Protein AF-A0A392MBH8-F1 (afdb_monomer_lite)

pLDDT: mean 75.9, std 22.78, range [31.39, 97.81]

Organism: NCBI:txid97028

Secondary structure (DSSP, 8-state):
-EE-EEETTEEE--TTS-EEEETTEEEEE------TT----PPP-----------TTGGGSS-----S----------HHHHHHHHHHHHHHHHHS-GGGGS-SS-----EETTS-HHHHHHHHHHHT-SEEEEEETTTTEEEEEEEHHHHHHHTT-

Structure (mmCIF, N/CA/C/O backbone):
data_AF-A0A392MBH8-F1
#
_entry.id   AF-A0A392MBH8-F1
#
loop_
_atom_site.group_PDB
_atom_site.id
_atom_site.type_symbol
_atom_site.label_atom_id
_atom_site.label_alt_id
_atom_site.label_comp_id
_atom_site.label_asym_id
_atom_site.label_entity_id
_atom_site.label_seq_id
_atom_site.pdbx_PDB_ins_code
_atom_site.Cartn_x
_atom_site.Cartn_y
_atom_site.Cartn_z
_atom_site.occupancy
_atom_site.B_iso_or_equiv
_atom_site.auth_seq_id
_atom_site.auth_comp_id
_atom_site.auth_asym_id
_atom_site.auth_atom_id
_atom_site.pdbx_PDB_model_num
ATOM 1 N N . MET A 1 1 ? -8.118 5.326 -15.482 1.00 66.81 1 MET A N 1
ATOM 2 C CA . MET A 1 1 ? -8.395 4.301 -14.443 1.00 66.81 1 MET A CA 1
ATOM 3 C C . MET A 1 1 ? -9.799 4.527 -13.901 1.00 66.81 1 MET A C 1
ATOM 5 O O . MET A 1 1 ? -10.154 5.689 -13.760 1.00 66.81 1 MET A O 1
ATOM 9 N N . GLN A 1 2 ? -10.578 3.475 -13.622 1.00 82.12 2 GLN A N 1
ATOM 10 C CA . GLN A 1 2 ? -11.930 3.574 -13.045 1.00 82.12 2 GLN A CA 1
ATOM 11 C C . GLN A 1 2 ? -11.964 2.879 -11.679 1.00 82.12 2 GLN A C 1
ATOM 13 O O . GLN A 1 2 ? -11.335 1.833 -11.530 1.00 82.12 2 GLN A O 1
ATOM 18 N N . TYR A 1 3 ? -12.667 3.435 -10.692 1.00 80.19 3 TYR A N 1
ATOM 19 C CA . TYR A 1 3 ? -12.760 2.847 -9.349 1.00 80.19 3 TYR A CA 1
ATOM 20 C C . TYR A 1 3 ? -14.063 3.215 -8.634 1.00 80.19 3 TYR A C 1
ATOM 22 O O . TYR A 1 3 ? -14.789 4.127 -9.032 1.00 80.19 3 TYR A O 1
ATOM 30 N N . LYS A 1 4 ? -14.346 2.470 -7.565 1.00 86.25 4 LYS A N 1
ATOM 31 C CA . LYS A 1 4 ? -15.431 2.686 -6.605 1.00 86.25 4 LYS A CA 1
ATOM 32 C C . LYS A 1 4 ? -14.938 2.332 -5.210 1.00 86.25 4 LYS A C 1
ATOM 34 O O . LYS A 1 4 ? -14.053 1.491 -5.056 1.00 86.25 4 LYS A O 1
ATOM 39 N N . PHE A 1 5 ? -15.566 2.924 -4.209 1.00 83.38 5 PHE A N 1
ATOM 40 C CA . PHE A 1 5 ? -15.348 2.605 -2.807 1.00 83.38 5 PHE A CA 1
ATOM 41 C C . PHE A 1 5 ? -16.399 1.600 -2.347 1.00 83.38 5 PHE A C 1
ATOM 43 O O . PHE A 1 5 ? -17.559 1.694 -2.740 1.00 83.38 5 PHE A O 1
ATOM 50 N N . PHE A 1 6 ? -16.008 0.638 -1.519 1.00 82.81 6 PHE A N 1
ATOM 51 C CA . PHE A 1 6 ? -16.953 -0.259 -0.862 1.00 82.81 6 PHE A CA 1
ATOM 52 C C . PHE A 1 6 ? -17.052 0.137 0.610 1.00 82.81 6 PHE A C 1
ATOM 54 O O . PHE A 1 6 ? -16.079 -0.014 1.348 1.00 82.81 6 PHE A O 1
ATOM 61 N N . VAL A 1 7 ? -18.199 0.683 1.012 1.00 81.50 7 VAL A N 1
ATOM 62 C CA . VAL A 1 7 ? -18.433 1.254 2.347 1.00 81.50 7 VAL A CA 1
ATOM 63 C C . VAL A 1 7 ? -19.711 0.640 2.908 1.00 81.50 7 VAL A C 1
ATOM 65 O O . VAL A 1 7 ? -20.752 0.696 2.260 1.00 81.50 7 VAL A O 1
ATOM 68 N N . ASP A 1 8 ? -19.621 0.011 4.082 1.00 78.31 8 ASP A N 1
ATOM 69 C CA . ASP A 1 8 ? -20.757 -0.588 4.804 1.00 78.31 8 ASP A CA 1
ATOM 70 C C . ASP A 1 8 ? -21.623 -1.564 3.982 1.00 78.31 8 ASP A C 1
ATOM 72 O O . ASP A 1 8 ? -22.831 -1.674 4.180 1.00 78.31 8 ASP A O 1
ATOM 76 N N . GLY A 1 9 ? -21.011 -2.302 3.051 1.00 78.88 9 GLY A N 1
ATOM 77 C CA . GLY A 1 9 ? -21.718 -3.274 2.210 1.00 78.88 9 GLY A CA 1
ATOM 78 C C . GLY A 1 9 ? -22.216 -2.721 0.872 1.00 78.88 9 GLY A C 1
ATOM 79 O O . GLY A 1 9 ? -22.742 -3.486 0.062 1.00 78.88 9 GLY A O 1
ATOM 80 N N . GLU A 1 10 ? -22.022 -1.428 0.608 1.00 85.94 10 GLU A N 1
ATOM 81 C CA . GLU A 1 10 ? -22.468 -0.775 -0.620 1.00 85.94 10 GLU A CA 1
ATOM 82 C C . GLU A 1 10 ? -21.308 -0.227 -1.453 1.00 85.94 10 GLU A C 1
ATOM 84 O O . GLU A 1 10 ? -20.340 0.342 -0.948 1.00 85.94 10 GLU A O 1
ATOM 89 N N . TRP A 1 11 ? -21.438 -0.353 -2.774 1.00 84.69 11 TRP A N 1
ATOM 90 C CA . TRP A 1 11 ? -20.536 0.282 -3.728 1.00 84.69 11 TRP A CA 1
ATOM 91 C C . TRP A 1 11 ? -20.922 1.746 -3.931 1.00 84.69 11 TRP A C 1
ATOM 93 O O . TRP A 1 11 ? -22.013 2.040 -4.419 1.00 84.69 11 TRP A O 1
ATOM 103 N N . ARG A 1 12 ? -20.008 2.662 -3.617 1.00 85.12 12 ARG A N 1
ATOM 104 C CA . ARG A 1 12 ? -20.190 4.110 -3.750 1.00 85.12 12 ARG A CA 1
ATOM 105 C C . ARG A 1 12 ? -19.119 4.736 -4.637 1.00 85.12 12 ARG A C 1
ATOM 107 O O . ARG A 1 12 ? -18.034 4.184 -4.818 1.00 85.12 12 ARG A O 1
ATOM 114 N N . HIS A 1 13 ? -19.453 5.884 -5.207 1.00 83.62 13 HIS A N 1
ATOM 115 C CA . HIS A 1 13 ? -18.523 6.755 -5.918 1.00 83.62 13 HIS A CA 1
ATOM 116 C C . HIS A 1 13 ? -18.445 8.088 -5.164 1.00 83.62 13 HIS A C 1
ATOM 118 O O . HIS A 1 13 ? -19.381 8.446 -4.451 1.00 83.62 13 HIS A O 1
ATOM 124 N N . ASP A 1 14 ? -17.328 8.791 -5.289 1.00 79.06 14 ASP A N 1
ATOM 125 C CA . ASP A 1 14 ? -17.151 10.140 -4.760 1.00 79.06 14 ASP A CA 1
ATOM 126 C C . ASP A 1 14 ? -17.707 11.166 -5.759 1.00 79.06 14 ASP A C 1
ATOM 128 O O . ASP A 1 14 ? -17.218 11.266 -6.884 1.00 79.06 14 ASP A O 1
ATOM 132 N N . GLU A 1 15 ? -18.726 11.927 -5.363 1.00 81.44 15 GLU A N 1
ATOM 133 C CA . GLU A 1 15 ? -19.364 12.945 -6.212 1.00 81.44 15 GLU A CA 1
ATOM 134 C C . GLU A 1 15 ? -18.458 14.161 -6.484 1.00 81.44 15 GLU A C 1
ATOM 136 O O . GLU A 1 15 ? -18.692 14.905 -7.437 1.00 81.44 15 GLU A O 1
ATOM 141 N N . HIS A 1 16 ? -17.406 14.359 -5.681 1.00 73.62 16 HIS A N 1
ATOM 142 C CA . HIS A 1 16 ? -16.474 15.486 -5.812 1.00 73.62 16 HIS A CA 1
ATOM 143 C C . HIS A 1 16 ? -15.343 15.215 -6.809 1.00 73.62 16 HIS A C 1
ATOM 145 O O . HIS A 1 16 ? -14.550 16.109 -7.113 1.00 73.62 16 HIS A O 1
ATOM 151 N N . GLN A 1 17 ? -15.245 13.986 -7.314 1.00 72.12 17 GLN A N 1
ATOM 152 C CA . GLN A 1 17 ? -14.221 13.567 -8.262 1.00 72.12 17 GLN A CA 1
ATOM 153 C C . GLN A 1 17 ? -14.843 13.268 -9.628 1.00 72.12 17 GLN A C 1
ATOM 155 O O . GLN A 1 17 ? -16.033 12.964 -9.714 1.00 72.12 17 GLN A O 1
ATOM 160 N N . PRO A 1 18 ? -14.060 13.321 -10.722 1.00 72.88 18 PRO A N 1
ATOM 161 C CA . PRO A 1 18 ? -14.573 12.963 -12.035 1.00 72.88 18 PRO A CA 1
ATOM 162 C C . PRO A 1 18 ? -15.174 11.555 -12.005 1.00 72.88 18 PRO A C 1
ATOM 164 O O . PRO A 1 18 ? -14.573 10.624 -11.465 1.00 72.88 18 PRO A O 1
ATOM 167 N N . TYR A 1 19 ? -16.358 11.390 -12.586 1.00 78.25 19 TYR A N 1
ATOM 168 C CA . TYR A 1 19 ? -17.056 10.112 -12.651 1.00 78.25 19 TYR A CA 1
ATOM 169 C C . TYR A 1 19 ? -17.664 9.891 -14.034 1.00 78.25 19 TYR A C 1
ATOM 171 O O . TYR A 1 19 ? -17.887 10.830 -14.800 1.00 78.25 19 TYR A O 1
ATOM 179 N N . ILE A 1 20 ? -17.922 8.629 -14.361 1.00 75.38 20 ILE A N 1
ATOM 180 C CA . ILE A 1 20 ? -18.609 8.214 -15.583 1.00 75.38 20 ILE A CA 1
ATOM 181 C C . ILE A 1 20 ? -19.774 7.293 -15.224 1.00 75.38 20 ILE A C 1
ATOM 183 O O . ILE A 1 20 ? -19.695 6.510 -14.278 1.00 75.38 20 ILE A O 1
ATOM 187 N N . SER A 1 21 ? -20.857 7.388 -15.991 1.00 78.50 21 SER A N 1
ATOM 188 C CA . SER A 1 21 ? -21.999 6.478 -15.897 1.00 78.50 21 SER A CA 1
ATOM 189 C C . SER A 1 21 ? -21.916 5.457 -17.030 1.00 78.50 21 SER A C 1
ATOM 191 O O . SER A 1 21 ? -21.766 5.842 -18.190 1.00 78.50 21 SER A O 1
ATOM 193 N N . GLY A 1 22 ? -21.980 4.167 -16.700 1.00 70.44 22 GLY A N 1
ATOM 194 C CA . GLY A 1 22 ? -21.940 3.073 -17.671 1.00 70.44 22 GLY A CA 1
ATOM 195 C C . GLY A 1 22 ? -22.729 1.850 -17.204 1.00 70.44 22 GLY A C 1
ATOM 196 O O . GLY A 1 22 ? -23.452 1.906 -16.212 1.00 70.44 22 GLY A O 1
ATOM 197 N N . GLU A 1 23 ? -22.559 0.726 -17.901 1.00 68.75 23 GLU A N 1
ATOM 198 C CA . GLU A 1 23 ? -23.258 -0.551 -17.645 1.00 68.75 23 GLU A CA 1
ATOM 199 C C . GLU A 1 23 ? -23.118 -1.059 -16.193 1.00 68.75 23 GLU A C 1
ATOM 201 O O . GLU A 1 23 ? -24.003 -1.730 -15.673 1.00 68.75 23 GLU A O 1
ATOM 206 N N . TYR A 1 24 ? -22.036 -0.693 -15.497 1.00 66.62 24 TYR A N 1
ATOM 207 C CA . TYR A 1 24 ? -21.764 -1.075 -14.103 1.00 66.62 24 TYR A CA 1
ATOM 208 C C . TYR A 1 24 ? -22.170 0.006 -13.081 1.00 66.62 24 TYR A C 1
ATOM 210 O O . TYR A 1 24 ? -21.693 0.016 -11.938 1.00 66.62 24 TYR A O 1
ATOM 218 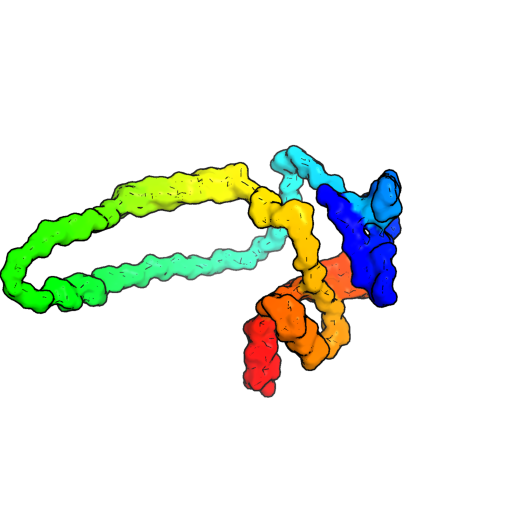N N . GLY A 1 25 ? -23.033 0.942 -13.483 1.00 79.94 25 GLY A N 1
ATOM 219 C CA . GLY A 1 25 ? -23.424 2.116 -12.704 1.00 79.94 25 GLY A CA 1
ATOM 220 C C . GLY A 1 25 ? -22.361 3.220 -12.717 1.00 79.94 25 GLY A C 1
ATOM 221 O O . GLY A 1 25 ? -21.473 3.242 -13.564 1.00 79.94 25 GLY A O 1
ATOM 222 N N . ILE A 1 26 ? -22.455 4.152 -11.768 1.00 80.56 26 ILE A N 1
ATOM 223 C CA . ILE A 1 26 ? -21.591 5.342 -11.716 1.00 80.56 26 ILE A CA 1
ATOM 224 C C . ILE A 1 26 ? -20.266 5.018 -11.019 1.00 80.56 26 ILE A C 1
ATOM 226 O O . ILE A 1 26 ? -20.296 4.618 -9.859 1.00 80.56 26 ILE A O 1
ATOM 230 N N . VAL A 1 27 ? -19.126 5.187 -11.693 1.00 81.62 27 VAL A N 1
ATOM 231 C CA . VAL A 1 27 ? -17.765 4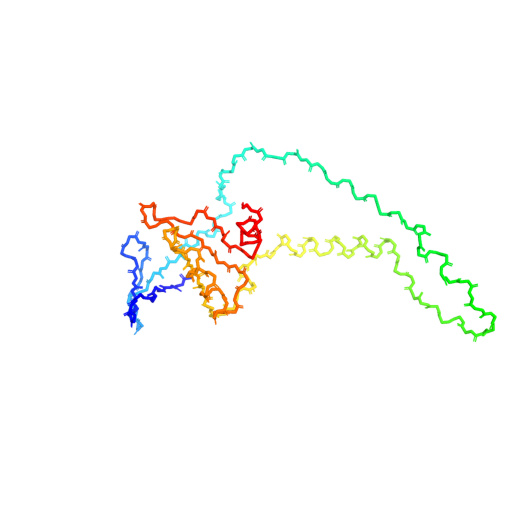.933 -11.168 1.00 81.62 27 VAL A CA 1
ATOM 232 C C . VAL A 1 27 ? -16.919 6.206 -11.239 1.00 81.62 27 VAL A C 1
ATOM 234 O O . VAL A 1 27 ? -17.072 6.992 -12.174 1.00 81.62 27 VAL A O 1
ATOM 237 N N . ASN A 1 28 ? -15.986 6.402 -10.305 1.00 85.88 28 ASN A N 1
ATOM 238 C CA . ASN A 1 28 ? -14.988 7.465 -10.423 1.00 85.88 28 ASN A CA 1
ATOM 239 C C . ASN A 1 28 ? -13.982 7.147 -11.532 1.00 85.88 28 ASN A C 1
ATOM 241 O O . ASN A 1 28 ? -13.682 5.981 -11.793 1.00 85.88 28 ASN A O 1
ATOM 245 N N . THR A 1 29 ? -13.442 8.183 -12.173 1.00 74.31 29 THR A N 1
ATOM 246 C CA . THR A 1 29 ? -12.410 8.078 -13.204 1.00 74.31 29 THR A CA 1
ATOM 247 C C . THR A 1 29 ? -11.234 8.998 -12.897 1.00 74.31 29 THR A C 1
ATOM 249 O O . THR A 1 29 ? -11.402 10.169 -12.568 1.00 74.31 29 THR A O 1
ATOM 252 N N . VAL A 1 30 ? -10.017 8.480 -13.049 1.00 67.69 30 VAL A N 1
ATOM 253 C CA . VAL A 1 30 ? -8.803 9.303 -13.057 1.00 67.69 30 VAL A CA 1
ATOM 254 C C . VAL A 1 30 ? -8.500 9.690 -14.499 1.00 67.69 30 VAL A C 1
ATOM 256 O O . VAL A 1 30 ? -8.158 8.825 -15.316 1.00 67.69 30 VAL A O 1
ATOM 259 N N . LEU A 1 31 ? -8.604 10.988 -14.794 1.00 59.19 31 LEU A N 1
ATOM 260 C CA . LEU A 1 31 ? -8.094 11.590 -16.024 1.00 59.19 31 LEU A CA 1
ATOM 261 C C . LEU A 1 31 ? -6.585 11.781 -15.869 1.00 59.19 31 LEU A C 1
ATOM 263 O O . LEU A 1 31 ? -6.119 12.744 -15.266 1.00 59.19 31 LEU A O 1
ATOM 267 N N . LEU A 1 32 ? -5.816 10.830 -16.388 1.00 54.06 32 LEU A N 1
ATOM 268 C CA . LEU A 1 32 ? -4.366 10.953 -16.449 1.00 54.06 32 LEU A CA 1
ATOM 269 C C . LEU A 1 32 ? -4.038 11.834 -17.654 1.00 54.06 32 LEU A C 1
ATOM 271 O O . LEU A 1 32 ? -4.124 11.380 -18.794 1.00 54.06 32 LEU A O 1
ATOM 275 N N . ALA A 1 33 ? -3.706 13.103 -17.411 1.00 44.88 33 ALA A N 1
ATOM 276 C CA . ALA A 1 33 ? -3.126 13.946 -18.445 1.00 44.88 33 ALA A CA 1
ATOM 277 C C . ALA A 1 33 ? -1.805 13.298 -18.879 1.00 44.88 33 ALA A C 1
ATOM 279 O O . ALA A 1 33 ? -0.836 13.280 -18.127 1.00 44.88 33 ALA A O 1
ATOM 280 N N . THR A 1 34 ? -1.763 12.748 -20.090 1.00 45.28 34 THR A N 1
ATOM 281 C CA . THR A 1 34 ? -0.550 12.215 -20.739 1.00 45.28 34 THR A CA 1
ATOM 282 C C . THR A 1 34 ? 0.426 13.340 -21.129 1.00 45.28 34 THR A C 1
ATOM 284 O O . THR A 1 34 ? 1.203 13.198 -22.065 1.00 45.28 34 THR A O 1
ATOM 287 N N . ASP A 1 35 ? 0.366 14.493 -20.459 1.00 41.84 35 ASP A N 1
ATOM 288 C CA . ASP A 1 35 ? 1.145 15.667 -20.826 1.00 41.84 35 ASP A CA 1
ATOM 289 C C . ASP A 1 35 ? 2.511 15.619 -20.116 1.00 41.84 35 ASP A C 1
ATOM 291 O O . ASP A 1 35 ? 2.560 15.637 -18.882 1.00 41.84 35 ASP A O 1
ATOM 295 N N . PRO A 1 36 ? 3.636 15.554 -20.852 1.00 46.88 36 PRO A N 1
ATOM 296 C CA . PRO A 1 36 ? 4.982 15.466 -20.279 1.00 46.88 36 PRO A CA 1
ATOM 297 C C . PRO A 1 36 ? 5.438 16.716 -19.496 1.00 46.88 36 PRO A C 1
ATOM 299 O O . PRO A 1 36 ? 6.575 16.750 -19.034 1.00 46.88 36 PRO A O 1
ATOM 302 N N . ASN A 1 37 ? 4.586 17.734 -19.322 1.00 35.69 37 ASN A N 1
ATOM 303 C CA . ASN A 1 37 ? 4.924 18.996 -18.649 1.00 35.69 37 ASN A CA 1
ATOM 304 C C . ASN A 1 37 ? 4.353 19.157 -17.228 1.00 35.69 37 ASN A C 1
ATOM 306 O O . ASN A 1 37 ? 4.387 20.259 -16.677 1.00 35.69 37 ASN A O 1
ATOM 310 N N . PHE A 1 38 ? 3.827 18.100 -16.606 1.00 40.06 38 PHE A N 1
ATOM 311 C CA . PHE A 1 38 ? 3.330 18.201 -15.232 1.00 40.06 38 PHE A CA 1
ATOM 312 C C . PHE A 1 38 ? 4.480 18.071 -14.218 1.00 40.06 38 PHE A C 1
ATOM 314 O O . PHE A 1 38 ? 5.041 16.993 -14.039 1.00 40.06 38 PHE A O 1
ATOM 321 N N . VAL A 1 39 ? 4.834 19.170 -13.545 1.00 36.66 39 VAL A N 1
ATOM 322 C CA . VAL A 1 39 ? 5.855 19.196 -12.483 1.00 36.66 39 VAL A CA 1
ATOM 323 C C . VAL A 1 39 ? 5.157 19.301 -11.122 1.00 36.66 39 VAL A C 1
ATOM 325 O O . VAL A 1 39 ? 4.629 20.369 -10.808 1.00 36.66 39 VAL A O 1
ATOM 328 N N . PRO A 1 40 ? 5.146 18.252 -10.278 1.00 33.19 40 PRO A N 1
ATOM 329 C CA . PRO A 1 40 ? 4.761 18.409 -8.886 1.00 33.19 40 PRO A CA 1
ATOM 330 C C . PRO A 1 40 ? 5.946 19.003 -8.118 1.00 33.19 40 PRO A C 1
ATOM 332 O O . PRO A 1 40 ? 7.029 18.422 -8.057 1.00 33.19 40 PRO A O 1
ATOM 335 N N . VAL A 1 41 ? 5.740 20.185 -7.542 1.00 33.19 41 VAL A N 1
ATOM 336 C CA . VAL A 1 41 ? 6.699 20.842 -6.649 1.00 33.19 41 VAL A CA 1
ATOM 337 C C . VAL A 1 41 ? 6.818 20.016 -5.365 1.00 33.19 41 VAL A C 1
ATOM 339 O O . VAL A 1 41 ? 5.858 19.915 -4.605 1.00 33.19 41 VAL A O 1
ATOM 342 N N . LEU A 1 42 ? 7.996 19.440 -5.118 1.00 36.09 42 LEU A N 1
ATOM 343 C CA . LEU A 1 42 ? 8.382 18.865 -3.827 1.00 36.09 42 LEU A CA 1
ATOM 344 C C . LEU A 1 42 ? 9.296 19.859 -3.080 1.00 36.09 42 LEU A C 1
ATOM 346 O O . LEU A 1 42 ? 10.116 20.513 -3.733 1.00 36.09 42 LEU A O 1
ATOM 350 N N . PRO A 1 43 ? 9.184 20.001 -1.744 1.00 31.39 43 PRO A N 1
ATOM 351 C CA . PRO A 1 43 ? 10.061 20.877 -0.969 1.00 31.39 43 PRO A CA 1
ATOM 352 C C . PRO A 1 43 ? 11.509 20.358 -0.967 1.00 31.39 43 PRO A C 1
ATOM 354 O O . PRO A 1 43 ? 11.717 19.142 -0.989 1.00 31.39 43 PRO A O 1
ATOM 357 N N . PRO A 1 44 ? 12.515 21.248 -0.906 1.00 36.28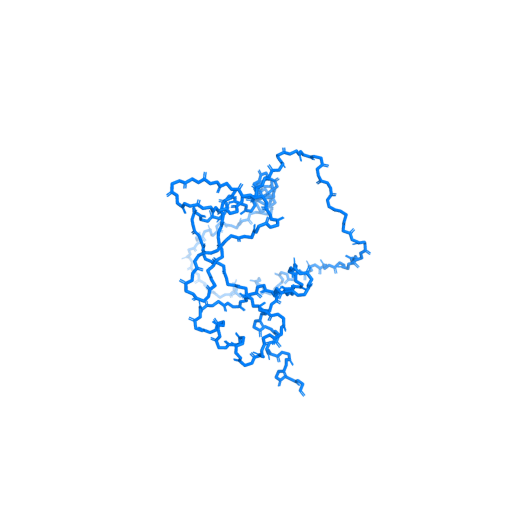 44 PRO A N 1
ATOM 358 C CA . PRO A 1 44 ? 13.905 20.844 -0.805 1.00 36.28 44 PRO A CA 1
ATOM 359 C C . PRO A 1 44 ? 14.198 20.502 0.654 1.00 36.28 44 PRO A C 1
ATOM 361 O O . PRO A 1 44 ? 14.040 21.362 1.509 1.00 36.28 44 PRO A O 1
ATOM 364 N N . ASP A 1 45 ? 14.559 19.252 0.933 1.00 36.25 45 ASP A N 1
ATOM 365 C CA . ASP A 1 45 ? 15.634 18.892 1.865 1.00 36.25 45 ASP A CA 1
ATOM 366 C C . ASP A 1 45 ? 15.717 17.367 1.999 1.00 36.25 45 ASP A C 1
ATOM 368 O O . ASP A 1 45 ? 14.786 16.710 2.453 1.00 36.25 45 ASP A O 1
ATOM 372 N N . ILE A 1 46 ? 16.841 16.810 1.541 1.00 31.61 46 ILE A N 1
ATOM 373 C CA . ILE A 1 46 ? 17.754 15.903 2.260 1.00 31.61 46 ILE A CA 1
ATOM 374 C C . ILE A 1 46 ? 18.825 15.502 1.233 1.00 31.61 46 ILE A C 1
ATOM 376 O O . ILE A 1 46 ? 18.675 14.580 0.433 1.00 31.61 46 ILE A O 1
ATOM 380 N N . VAL A 1 47 ? 19.942 16.229 1.258 1.00 33.00 47 VAL A N 1
ATOM 381 C CA . VAL A 1 47 ? 21.239 15.655 0.896 1.00 33.00 47 VAL A CA 1
ATOM 382 C C . VAL A 1 47 ? 21.708 14.893 2.127 1.00 33.00 47 VAL A C 1
ATOM 384 O O . VAL A 1 47 ? 21.954 15.503 3.162 1.00 33.00 47 VAL A O 1
ATOM 387 N N . SER A 1 48 ? 21.870 13.577 2.029 1.00 39.12 48 SER A N 1
ATOM 388 C CA . SER A 1 48 ? 22.829 12.882 2.885 1.00 39.12 48 SER A CA 1
ATOM 389 C C . SER A 1 48 ? 23.272 11.591 2.219 1.00 39.12 48 SER A C 1
ATOM 391 O O . SER A 1 48 ? 22.473 10.699 1.939 1.00 39.12 48 SER A O 1
ATOM 393 N N . GLY A 1 49 ? 24.558 11.559 1.876 1.00 44.75 49 GLY A N 1
ATOM 394 C CA . GLY A 1 49 ? 25.181 10.495 1.111 1.00 44.75 49 GLY A CA 1
ATOM 395 C C . GLY A 1 49 ? 25.187 9.160 1.846 1.00 44.75 49 GLY A C 1
ATOM 396 O O . GLY A 1 49 ? 25.351 9.090 3.060 1.00 44.75 49 GLY A O 1
ATOM 397 N N . SER A 1 50 ? 25.087 8.082 1.076 1.00 39.22 50 SER A N 1
ATOM 398 C CA . SER A 1 50 ? 25.525 6.762 1.518 1.00 39.22 50 SER A CA 1
ATOM 399 C C . SER A 1 50 ? 26.666 6.313 0.612 1.00 39.22 50 SER A C 1
ATOM 401 O O . SER A 1 50 ? 26.496 5.938 -0.545 1.00 39.22 50 SER A O 1
ATOM 403 N N . ASN A 1 51 ? 27.867 6.448 1.162 1.00 44.06 51 ASN A N 1
ATOM 404 C CA . ASN A 1 51 ? 29.100 5.885 0.649 1.00 44.06 51 ASN A CA 1
ATOM 405 C C . ASN A 1 51 ? 29.067 4.386 0.993 1.00 44.06 51 ASN A C 1
ATOM 407 O O . ASN A 1 51 ? 29.172 4.028 2.164 1.00 44.06 51 ASN A O 1
ATOM 411 N N . MET A 1 52 ? 28.818 3.518 0.014 1.00 49.56 52 MET A N 1
ATOM 412 C CA . MET A 1 52 ? 28.867 2.067 0.215 1.00 49.56 52 MET A CA 1
ATOM 413 C C . MET A 1 52 ? 30.268 1.577 -0.137 1.00 49.56 52 MET A C 1
ATOM 415 O O . MET A 1 52 ? 30.527 1.206 -1.280 1.00 49.56 52 MET A O 1
ATOM 419 N N . ASP A 1 53 ? 31.163 1.591 0.847 1.00 44.50 53 ASP A N 1
ATOM 420 C CA . ASP A 1 53 ? 32.438 0.881 0.770 1.00 44.50 53 ASP A CA 1
ATOM 421 C C . ASP A 1 53 ? 32.190 -0.550 1.271 1.00 44.50 53 ASP A C 1
ATOM 423 O O . ASP A 1 53 ? 31.957 -0.779 2.459 1.00 44.50 53 ASP A O 1
ATOM 427 N N . VAL A 1 54 ? 32.119 -1.514 0.349 1.00 54.41 54 VAL A N 1
ATOM 428 C CA . VAL A 1 54 ? 31.925 -2.932 0.684 1.00 54.41 54 VAL A CA 1
ATOM 429 C C . VAL A 1 54 ? 33.274 -3.624 0.546 1.00 54.41 54 VAL A C 1
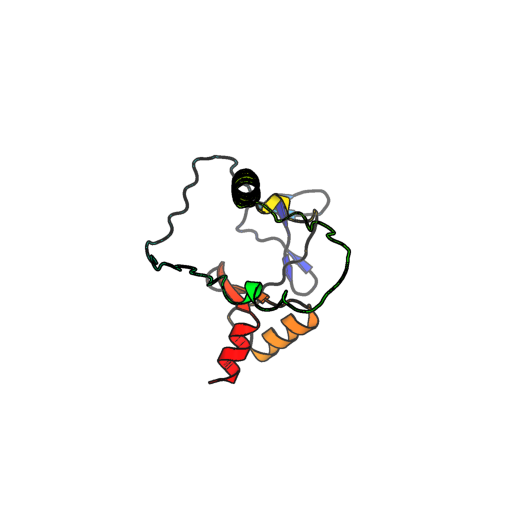ATOM 431 O O . VAL A 1 54 ? 33.718 -3.943 -0.557 1.00 54.41 54 VAL A O 1
ATOM 434 N N . ASP A 1 55 ? 33.933 -3.830 1.682 1.00 48.22 55 ASP A N 1
ATOM 435 C CA . ASP A 1 55 ? 35.265 -4.420 1.768 1.00 48.22 55 ASP A CA 1
ATOM 436 C C . ASP A 1 55 ? 35.237 -5.896 1.303 1.00 48.22 55 ASP A C 1
ATOM 438 O O . ASP A 1 55 ? 34.748 -6.803 1.982 1.00 48.22 55 ASP A O 1
ATOM 442 N N . ASN A 1 56 ? 35.743 -6.141 0.092 1.00 51.56 56 ASN A N 1
ATOM 443 C CA . ASN A 1 56 ? 35.707 -7.422 -0.633 1.00 51.56 56 ASN A CA 1
ATOM 444 C C . ASN A 1 56 ? 36.787 -8.432 -0.162 1.00 51.56 56 ASN A C 1
ATOM 446 O O . ASN A 1 56 ? 37.004 -9.484 -0.769 1.00 51.56 56 ASN A O 1
ATOM 450 N N . GLU A 1 57 ? 37.514 -8.141 0.919 1.00 44.53 57 GLU A N 1
ATOM 451 C CA . GLU A 1 57 ? 38.619 -8.992 1.384 1.00 44.53 57 GLU A CA 1
ATOM 452 C C . GLU A 1 57 ? 38.176 -10.261 2.134 1.00 44.53 57 GLU A C 1
ATOM 454 O O . GLU A 1 57 ? 38.933 -11.237 2.199 1.00 44.53 57 GLU A O 1
ATOM 459 N N . ALA A 1 58 ? 36.956 -10.300 2.675 1.00 41.69 58 ALA A N 1
ATOM 460 C CA . ALA A 1 58 ? 36.494 -11.433 3.482 1.00 41.69 58 ALA A CA 1
ATOM 461 C C . ALA A 1 58 ? 36.199 -12.695 2.644 1.00 41.69 58 ALA A C 1
ATOM 463 O O . ALA A 1 58 ? 36.441 -13.814 3.100 1.00 41.69 58 ALA A O 1
ATOM 464 N N . PHE A 1 59 ? 35.768 -12.541 1.388 1.00 37.69 59 PHE A N 1
ATOM 465 C CA . PHE A 1 59 ? 35.385 -13.673 0.532 1.00 37.69 59 PHE A CA 1
ATOM 466 C C . PHE A 1 59 ? 36.559 -14.377 -0.159 1.00 37.69 59 PHE A C 1
ATOM 468 O O . PHE A 1 59 ? 36.402 -15.491 -0.659 1.00 37.69 59 PHE A O 1
ATOM 475 N N . ARG A 1 60 ? 37.766 -13.793 -0.155 1.00 41.81 60 ARG A N 1
ATOM 476 C CA . ARG A 1 60 ? 38.946 -14.424 -0.781 1.00 41.81 60 ARG A CA 1
ATOM 477 C C . ARG A 1 60 ? 39.671 -15.431 0.114 1.00 41.81 60 ARG A C 1
ATOM 479 O O . ARG A 1 60 ? 40.509 -16.174 -0.391 1.00 41.81 60 ARG A O 1
ATOM 486 N N . ARG A 1 61 ? 39.362 -15.494 1.417 1.00 39.78 61 ARG A N 1
ATOM 487 C CA . ARG A 1 61 ? 40.066 -16.382 2.369 1.00 39.78 61 ARG A CA 1
ATOM 488 C C . ARG A 1 61 ? 39.449 -17.775 2.540 1.00 39.78 61 ARG A C 1
ATOM 490 O O . ARG A 1 61 ? 40.135 -18.645 3.063 1.00 39.78 61 ARG A O 1
ATOM 497 N N . VAL A 1 62 ? 38.224 -18.024 2.071 1.00 35.25 62 VAL A N 1
ATOM 498 C CA . VAL A 1 62 ? 37.547 -19.324 2.286 1.00 35.25 62 VAL A CA 1
ATOM 499 C C . VAL A 1 62 ? 37.852 -20.366 1.196 1.00 35.25 62 VAL A C 1
ATOM 501 O O . VAL A 1 62 ? 37.717 -21.559 1.441 1.00 35.25 62 VAL A O 1
ATOM 504 N N . VAL A 1 63 ? 38.384 -19.983 0.031 1.00 38.16 63 VAL A N 1
ATOM 505 C CA . VAL A 1 63 ? 38.766 -20.945 -1.027 1.00 38.16 63 VAL A CA 1
ATOM 506 C C . VAL A 1 63 ? 40.250 -21.306 -0.919 1.00 38.16 63 VAL A C 1
ATOM 508 O O . VAL A 1 63 ? 41.056 -20.981 -1.790 1.00 38.16 63 VAL A O 1
ATOM 511 N N . ARG A 1 64 ? 40.655 -21.924 0.196 1.00 45.28 64 ARG A N 1
ATOM 512 C CA . ARG A 1 64 ? 42.032 -22.436 0.350 1.00 45.28 64 ARG A CA 1
ATOM 513 C C . ARG A 1 64 ? 42.157 -23.804 1.023 1.00 45.28 64 ARG A C 1
ATOM 515 O O . ARG A 1 64 ? 43.164 -24.093 1.659 1.00 45.28 64 ARG A O 1
ATOM 522 N N . LEU A 1 65 ? 41.172 -24.667 0.824 1.00 39.28 65 LEU A N 1
ATOM 523 C CA . LEU A 1 65 ? 41.207 -26.087 1.187 1.00 39.28 65 LEU A CA 1
ATOM 524 C C . LEU A 1 65 ? 40.554 -26.821 0.001 1.00 39.28 65 LEU A C 1
ATOM 526 O O . LEU A 1 65 ? 39.483 -26.403 -0.413 1.00 39.28 65 LEU A O 1
ATOM 530 N N . THR A 1 66 ? 41.088 -27.839 -0.670 1.00 38.91 66 THR A N 1
ATOM 531 C CA . THR A 1 66 ? 42.234 -28.732 -0.462 1.00 38.91 66 THR A CA 1
ATOM 532 C C . THR A 1 66 ? 42.468 -29.445 -1.810 1.00 38.91 66 THR A C 1
ATOM 534 O O . THR A 1 66 ? 41.521 -29.639 -2.562 1.00 38.91 66 THR A O 1
ATOM 537 N N . ASP A 1 67 ? 43.728 -29.758 -2.101 1.00 48.91 67 ASP A N 1
ATOM 538 C CA . ASP A 1 67 ? 44.312 -30.628 -3.142 1.00 48.91 67 ASP A CA 1
ATOM 539 C C . ASP A 1 67 ? 43.401 -31.434 -4.118 1.00 48.91 67 ASP A C 1
ATOM 541 O O . ASP A 1 67 ? 42.539 -32.199 -3.693 1.00 48.91 67 ASP A O 1
ATOM 545 N N . GLY A 1 68 ? 43.710 -31.354 -5.426 1.00 46.31 68 GLY A N 1
ATOM 546 C CA . GLY A 1 68 ? 43.397 -32.396 -6.422 1.00 46.31 68 GLY A CA 1
ATOM 547 C C . GLY A 1 68 ? 42.197 -32.182 -7.365 1.00 46.31 68 GLY A C 1
ATOM 548 O O . GLY A 1 68 ? 41.085 -32.597 -7.076 1.00 46.31 68 GLY A O 1
ATOM 549 N N . THR A 1 69 ? 42.467 -31.653 -8.569 1.00 46.31 69 THR A N 1
ATOM 550 C CA . THR A 1 69 ? 41.715 -31.876 -9.833 1.00 46.31 69 THR A CA 1
ATOM 551 C C . THR A 1 69 ? 40.190 -31.661 -9.843 1.00 46.31 69 THR A C 1
ATOM 553 O O . THR A 1 69 ? 39.432 -32.604 -9.669 1.00 46.31 69 THR A O 1
ATOM 556 N N . LEU A 1 70 ? 39.757 -30.442 -10.191 1.00 36.69 70 LEU A N 1
ATOM 557 C CA . LEU A 1 70 ? 38.751 -30.110 -11.223 1.00 36.69 70 LEU A CA 1
ATOM 558 C C . LEU A 1 70 ? 38.612 -28.580 -11.234 1.00 36.69 70 LEU A C 1
ATOM 560 O O . LEU A 1 70 ? 37.905 -27.988 -10.425 1.00 36.69 70 LEU A O 1
ATOM 564 N N . SER A 1 71 ? 39.343 -27.921 -12.136 1.00 42.34 71 SER A N 1
ATOM 565 C CA . SER A 1 71 ? 39.165 -26.491 -12.401 1.00 42.34 71 SER A CA 1
ATOM 566 C C . SER A 1 71 ? 37.889 -26.306 -13.221 1.00 42.34 71 SER A C 1
ATOM 568 O O . SER A 1 71 ? 37.948 -26.017 -14.415 1.00 42.34 71 SER A O 1
ATOM 570 N N . GLU A 1 72 ? 36.730 -26.504 -12.598 1.00 42.47 72 GLU A N 1
ATOM 571 C CA . GLU A 1 72 ? 35.478 -25.992 -13.136 1.00 42.47 72 GLU A CA 1
ATOM 572 C C . GLU A 1 72 ? 35.541 -24.473 -12.961 1.00 42.47 72 GLU A C 1
ATOM 574 O O . GLU A 1 72 ? 35.404 -23.926 -11.867 1.00 42.47 72 GLU A O 1
ATOM 579 N N . VAL A 1 73 ? 35.932 -23.797 -14.042 1.00 43.38 73 VAL A N 1
ATOM 580 C CA . VAL A 1 73 ? 36.057 -22.344 -14.113 1.00 43.38 73 VAL A CA 1
ATOM 581 C C . VAL A 1 73 ? 34.660 -21.773 -13.910 1.00 43.38 73 VAL A C 1
ATOM 583 O O . VAL A 1 73 ? 33.912 -21.611 -14.868 1.00 43.38 73 VAL A O 1
ATOM 586 N N . ILE A 1 74 ? 34.292 -21.489 -12.660 1.00 51.41 74 ILE A N 1
ATOM 587 C CA . ILE A 1 74 ? 33.119 -20.672 -12.361 1.00 51.41 74 ILE A CA 1
ATOM 588 C C . ILE A 1 74 ? 33.346 -19.352 -13.109 1.00 51.41 74 ILE A C 1
ATOM 590 O O . ILE A 1 74 ? 34.340 -18.671 -12.818 1.00 51.41 74 ILE A O 1
ATOM 594 N N . PRO A 1 75 ? 32.501 -18.986 -14.093 1.00 53.91 75 PRO A N 1
ATOM 595 C CA . PRO A 1 75 ? 32.665 -17.738 -14.817 1.00 53.91 75 PRO A CA 1
ATOM 596 C C . PRO A 1 75 ? 32.562 -16.599 -13.807 1.00 53.91 75 PRO A C 1
ATOM 598 O O . PRO A 1 75 ? 31.498 -16.335 -13.247 1.00 53.91 75 PRO A O 1
ATOM 601 N N . ARG A 1 76 ? 33.691 -15.951 -13.512 1.00 67.31 76 ARG A N 1
ATOM 602 C CA . ARG A 1 76 ? 33.692 -14.767 -12.658 1.00 67.31 76 ARG A CA 1
ATOM 603 C C . ARG A 1 76 ? 33.034 -13.658 -13.462 1.00 67.31 76 ARG A C 1
ATOM 605 O O . ARG A 1 76 ? 33.583 -13.261 -14.487 1.00 67.31 76 ARG A O 1
ATOM 612 N N . ILE A 1 77 ? 31.867 -13.203 -13.015 1.00 76.31 77 ILE A N 1
ATOM 613 C CA . ILE A 1 77 ? 31.178 -12.052 -13.603 1.00 76.31 77 ILE A CA 1
ATOM 614 C C . ILE A 1 77 ? 32.182 -10.896 -13.635 1.00 76.31 77 ILE A C 1
ATOM 616 O O . ILE A 1 77 ? 32.760 -10.563 -12.598 1.00 76.31 77 ILE A O 1
ATOM 620 N N . SER A 1 78 ? 32.450 -10.345 -14.821 1.00 85.44 78 SER A N 1
ATOM 621 C CA . SER A 1 78 ? 33.401 -9.242 -14.940 1.00 85.44 78 SER A CA 1
ATOM 622 C C . SER A 1 78 ? 32.758 -7.934 -14.475 1.00 85.44 78 SER A C 1
ATOM 624 O O . SER A 1 78 ? 31.549 -7.741 -14.616 1.00 85.44 78 SER A O 1
ATOM 626 N N . ASP A 1 79 ? 33.561 -7.001 -13.962 1.00 85.25 79 ASP A N 1
ATOM 627 C CA . ASP A 1 79 ? 33.068 -5.673 -13.565 1.00 85.25 79 ASP A CA 1
ATOM 628 C C . ASP A 1 79 ? 32.411 -4.931 -14.743 1.00 85.25 79 ASP A C 1
ATOM 630 O O . ASP A 1 79 ? 31.450 -4.181 -14.563 1.00 85.25 79 ASP A O 1
ATOM 634 N N . LEU A 1 80 ? 32.877 -5.191 -15.971 1.00 89.62 80 LEU A N 1
ATOM 635 C CA . LEU A 1 80 ? 32.289 -4.651 -17.196 1.00 89.62 80 LEU A CA 1
ATOM 636 C C . LEU A 1 80 ? 30.881 -5.209 -17.451 1.00 89.62 80 LEU A C 1
ATOM 638 O O . LEU A 1 80 ? 29.988 -4.457 -17.852 1.00 89.62 80 LEU A O 1
ATOM 642 N N . ASP A 1 81 ? 30.661 -6.498 -17.188 1.00 89.19 81 ASP A N 1
ATOM 643 C CA . ASP A 1 81 ? 29.344 -7.129 -17.320 1.00 89.19 81 ASP A CA 1
ATOM 644 C C . ASP A 1 81 ? 28.371 -6.588 -16.265 1.00 89.19 81 ASP A C 1
ATOM 646 O O . ASP A 1 81 ? 27.221 -6.266 -16.585 1.00 89.19 81 ASP A O 1
ATOM 650 N N . VAL A 1 82 ? 28.835 -6.395 -15.023 1.00 91.62 82 VAL A N 1
ATOM 651 C CA . VAL A 1 82 ? 28.042 -5.747 -13.965 1.00 91.62 82 VAL A CA 1
ATOM 652 C C . VAL A 1 82 ? 27.674 -4.325 -14.379 1.00 91.62 82 VAL A C 1
ATOM 654 O O . VAL A 1 82 ? 26.500 -3.960 -14.335 1.00 91.62 82 VAL A O 1
ATOM 657 N N . GLN A 1 83 ? 28.632 -3.527 -14.850 1.00 92.88 83 GLN A N 1
ATOM 658 C CA . GLN A 1 83 ? 28.361 -2.150 -15.257 1.00 92.88 83 GLN A CA 1
ATOM 659 C C . GLN A 1 83 ? 27.381 -2.079 -16.435 1.00 92.88 83 GLN A C 1
ATOM 661 O O . GLN A 1 83 ? 26.440 -1.281 -16.417 1.00 92.88 83 GLN A O 1
ATOM 666 N N . THR A 1 84 ? 27.551 -2.956 -17.424 1.00 94.19 84 THR A N 1
ATOM 667 C CA . THR A 1 84 ? 26.653 -3.053 -18.581 1.00 94.19 84 THR A CA 1
ATOM 668 C C . THR A 1 84 ? 25.240 -3.449 -18.151 1.00 94.19 84 THR A C 1
ATOM 670 O O . THR A 1 84 ? 24.264 -2.856 -18.612 1.00 94.19 84 THR A O 1
ATOM 673 N N . SER A 1 85 ? 25.100 -4.419 -17.240 1.00 95.50 85 SER A N 1
ATOM 674 C CA . SER A 1 85 ? 23.787 -4.817 -16.717 1.00 95.50 85 SER A CA 1
ATOM 675 C C . SE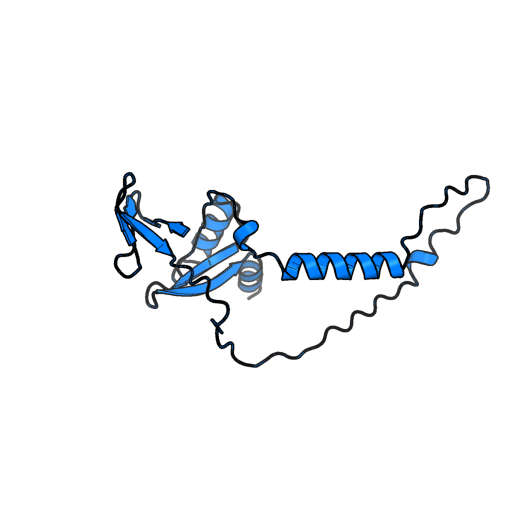R A 1 85 ? 23.102 -3.683 -15.949 1.00 95.50 85 SER A C 1
ATOM 677 O O . SER A 1 85 ? 21.927 -3.419 -16.197 1.00 95.50 85 SER A O 1
ATOM 679 N N . ARG A 1 86 ? 23.833 -2.932 -15.111 1.00 95.50 86 ARG A N 1
ATOM 680 C CA . ARG A 1 86 ? 23.301 -1.756 -14.396 1.00 95.50 86 ARG A CA 1
ATOM 681 C C . ARG A 1 86 ? 22.801 -0.684 -15.355 1.00 95.50 86 ARG A C 1
ATOM 683 O O . ARG A 1 86 ? 21.710 -0.159 -15.154 1.00 95.50 86 ARG A O 1
ATOM 690 N N . GLN A 1 87 ? 23.567 -0.384 -16.405 1.00 97.19 87 GLN A N 1
ATOM 691 C CA . GLN A 1 87 ? 23.163 0.583 -17.430 1.00 97.19 87 GLN A CA 1
ATOM 692 C C . GLN A 1 87 ? 21.881 0.146 -18.141 1.00 97.19 87 GLN A C 1
ATOM 694 O O . GLN A 1 87 ? 20.968 0.951 -18.306 1.00 97.19 87 GLN A O 1
ATOM 699 N N . ARG A 1 88 ? 21.782 -1.136 -18.510 1.00 97.56 88 ARG A N 1
ATOM 700 C CA . ARG A 1 88 ? 20.584 -1.690 -19.158 1.00 97.56 88 ARG A CA 1
ATOM 701 C C . ARG A 1 88 ? 19.363 -1.650 -18.241 1.00 97.56 88 ARG A C 1
ATOM 703 O O . ARG A 1 88 ? 18.310 -1.199 -18.676 1.00 97.56 88 ARG A O 1
ATOM 710 N N . ILE A 1 89 ? 19.508 -2.070 -16.983 1.00 97.50 89 ILE A N 1
ATOM 711 C CA . ILE A 1 89 ? 18.423 -2.037 -15.990 1.00 97.50 89 ILE A CA 1
ATOM 712 C C . ILE A 1 89 ? 17.977 -0.595 -15.744 1.00 97.50 89 ILE A C 1
ATOM 714 O O . ILE A 1 89 ? 16.784 -0.320 -15.760 1.00 97.50 89 ILE A O 1
ATOM 718 N N . SER A 1 90 ? 18.915 0.340 -15.574 1.00 97.31 90 SER A N 1
ATOM 719 C CA . SER A 1 90 ? 18.585 1.753 -15.377 1.00 97.31 90 SER A CA 1
ATOM 720 C C . SER A 1 90 ? 17.834 2.329 -16.573 1.00 97.31 90 SER A C 1
ATOM 722 O O . SER A 1 90 ? 16.814 2.976 -16.379 1.00 97.31 90 SER A O 1
ATOM 724 N N . ALA A 1 91 ? 18.303 2.082 -17.800 1.00 97.31 91 ALA A N 1
ATOM 725 C CA . ALA A 1 91 ? 17.625 2.558 -19.004 1.00 97.31 91 ALA A CA 1
ATOM 726 C C . ALA A 1 91 ? 16.208 1.975 -19.129 1.00 97.31 91 ALA A C 1
ATOM 728 O O . ALA A 1 91 ? 15.272 2.686 -19.493 1.00 97.31 91 ALA A O 1
ATOM 729 N N . TYR A 1 92 ? 16.038 0.697 -18.783 1.00 96.94 92 TYR A N 1
ATOM 730 C CA . TYR A 1 92 ? 14.733 0.046 -18.759 1.00 96.94 92 TYR A CA 1
ATOM 731 C C . TYR A 1 92 ? 13.802 0.684 -17.718 1.00 96.94 92 TYR A C 1
ATOM 733 O O . TYR A 1 92 ? 12.721 1.145 -18.066 1.00 96.94 92 TYR A O 1
ATOM 741 N N . LEU A 1 93 ? 14.234 0.805 -16.460 1.00 96.00 93 LEU A N 1
ATOM 742 C CA . LEU A 1 93 ? 13.409 1.380 -15.391 1.00 96.00 93 LEU A CA 1
ATOM 743 C C . LEU A 1 93 ? 13.056 2.854 -15.634 1.00 96.00 93 LEU A C 1
ATOM 745 O O . LEU A 1 93 ? 11.976 3.282 -15.254 1.00 96.00 93 LEU A O 1
ATOM 749 N N . SER A 1 94 ? 13.923 3.623 -16.299 1.00 95.81 94 SER A N 1
ATOM 750 C CA . SER A 1 94 ? 13.639 5.021 -16.652 1.00 95.81 94 SER A CA 1
ATOM 751 C C . SER A 1 94 ? 12.628 5.184 -17.790 1.00 95.81 94 SER A C 1
ATOM 753 O O . SER A 1 94 ? 12.122 6.284 -17.994 1.00 95.81 94 SER A O 1
ATOM 755 N N . THR A 1 95 ? 12.371 4.129 -18.565 1.00 96.31 95 THR A N 1
ATOM 756 C CA . THR A 1 95 ? 11.453 4.164 -19.717 1.00 96.31 95 THR A CA 1
ATOM 757 C C . THR A 1 95 ? 10.098 3.520 -19.431 1.00 96.31 95 THR A C 1
ATOM 759 O O . THR A 1 95 ? 9.208 3.631 -20.267 1.00 96.31 95 THR A O 1
ATOM 762 N N . HIS A 1 96 ? 9.931 2.892 -18.264 1.00 94.25 96 HIS A N 1
ATOM 763 C CA . HIS A 1 96 ? 8.710 2.194 -17.857 1.00 94.25 96 HIS A CA 1
ATOM 764 C C . HIS A 1 96 ? 8.109 2.864 -16.620 1.00 94.25 96 HIS A C 1
ATOM 766 O O . HIS A 1 96 ? 8.823 3.369 -15.751 1.00 94.25 96 HIS A O 1
ATOM 772 N N . THR A 1 97 ? 6.783 2.866 -16.524 1.00 94.19 97 THR A N 1
ATOM 773 C CA . THR A 1 97 ? 6.066 3.443 -15.379 1.00 94.19 97 THR A CA 1
ATOM 774 C C . THR A 1 97 ? 5.610 2.362 -14.403 1.00 94.19 97 THR A C 1
ATOM 776 O O . THR A 1 97 ? 5.320 1.233 -14.789 1.00 94.19 97 THR A O 1
ATOM 779 N N . ALA A 1 98 ? 5.465 2.707 -13.119 1.00 91.12 98 ALA A N 1
ATOM 780 C CA . ALA A 1 98 ? 4.971 1.764 -12.109 1.00 91.12 98 ALA A CA 1
ATOM 781 C C . ALA A 1 98 ? 3.548 1.243 -12.409 1.00 91.12 98 ALA A C 1
ATOM 783 O O . ALA A 1 98 ? 3.174 0.176 -11.930 1.00 91.12 98 ALA A O 1
ATOM 784 N N . TYR A 1 99 ? 2.767 1.963 -13.223 1.00 90.38 99 TYR A N 1
ATOM 785 C CA . TYR A 1 99 ? 1.424 1.547 -13.635 1.00 90.38 99 TYR A CA 1
ATOM 786 C C . TYR A 1 99 ? 1.426 0.276 -14.482 1.00 90.38 99 TYR A C 1
ATOM 788 O O . TYR A 1 99 ? 0.465 -0.482 -14.429 1.00 90.38 99 TYR A O 1
ATOM 796 N N . GLU A 1 100 ? 2.507 0.016 -15.216 1.00 93.44 100 GLU A N 1
ATOM 797 C CA . GLU A 1 100 ? 2.664 -1.203 -16.019 1.00 93.44 100 GLU A CA 1
ATOM 798 C C . GLU A 1 100 ? 2.822 -2.456 -15.150 1.00 93.44 100 GLU A C 1
ATOM 800 O O . GLU A 1 100 ? 2.646 -3.572 -15.631 1.00 93.44 100 GLU A O 1
ATOM 805 N N . LEU A 1 101 ? 3.137 -2.278 -13.863 1.00 92.19 101 LEU A N 1
ATOM 806 C CA . LEU A 1 101 ? 3.237 -3.359 -12.886 1.00 92.19 101 LEU A CA 1
ATOM 807 C C . LEU A 1 101 ? 1.898 -3.661 -12.202 1.00 92.19 101 LEU A C 1
ATOM 809 O O . LEU A 1 101 ? 1.794 -4.664 -11.494 1.00 92.19 101 LEU A O 1
ATOM 813 N N . LEU A 1 102 ? 0.890 -2.795 -12.357 1.00 91.00 102 LEU A N 1
ATOM 814 C CA . LEU A 1 102 ? -0.407 -3.009 -11.727 1.00 91.00 102 LEU A CA 1
ATOM 815 C C . LEU A 1 102 ? -1.158 -4.145 -12.433 1.00 91.00 102 LEU A C 1
ATOM 817 O O . LEU A 1 102 ? -1.199 -4.185 -13.664 1.00 91.00 102 LEU A O 1
ATOM 821 N N . PRO A 1 103 ? -1.794 -5.055 -11.676 1.00 93.44 103 PRO A N 1
ATOM 822 C CA . PRO A 1 103 ? -2.697 -6.030 -12.266 1.00 93.44 103 PRO A CA 1
ATOM 823 C C . PRO A 1 103 ? -3.924 -5.328 -12.863 1.00 93.44 103 PRO A C 1
ATOM 825 O O . PRO A 1 103 ? -4.283 -4.223 -12.458 1.00 93.44 103 PRO A O 1
ATOM 828 N N . GLU A 1 104 ? -4.619 -6.008 -13.778 1.00 90.62 104 GLU A N 1
ATOM 829 C CA . GLU A 1 104 ? -5.857 -5.497 -14.389 1.00 90.62 104 GLU A CA 1
ATOM 830 C C . GLU A 1 104 ? -6.931 -5.158 -13.340 1.00 90.62 104 GLU A C 1
ATOM 832 O O . GLU A 1 104 ? -7.701 -4.214 -13.501 1.00 90.62 104 GLU A O 1
ATOM 837 N N . SER A 1 105 ? -6.946 -5.895 -12.226 1.00 91.50 105 SER A N 1
ATOM 838 C CA . SER A 1 105 ? -7.751 -5.575 -11.050 1.00 91.50 105 SER A CA 1
ATOM 839 C C . SER A 1 105 ? -6.980 -5.865 -9.765 1.00 91.50 105 SER A C 1
ATOM 841 O O . SER A 1 105 ? -6.196 -6.812 -9.684 1.00 91.50 105 SER A O 1
ATOM 843 N N . GLY A 1 106 ? -7.202 -5.036 -8.747 1.00 88.06 106 GLY A N 1
ATOM 844 C CA . GLY A 1 106 ? -6.550 -5.151 -7.449 1.00 88.06 106 GLY A CA 1
ATOM 845 C C . GLY A 1 106 ? -7.412 -4.558 -6.342 1.00 88.06 106 GLY A C 1
ATOM 846 O O . GLY A 1 106 ? -8.284 -3.726 -6.586 1.00 88.06 106 GLY A O 1
ATOM 847 N N . LYS A 1 107 ? -7.165 -5.003 -5.112 1.00 91.06 107 LYS A N 1
ATOM 848 C CA . LYS A 1 107 ? -7.816 -4.495 -3.905 1.00 91.06 107 LYS A CA 1
ATOM 849 C C . LYS A 1 107 ? -6.802 -3.685 -3.107 1.00 91.06 107 LYS A C 1
ATOM 851 O O . LYS A 1 107 ? -5.708 -4.172 -2.836 1.00 91.06 107 LYS A O 1
ATOM 856 N N . VAL A 1 108 ? -7.192 -2.484 -2.692 1.00 91.69 108 VAL A N 1
ATOM 857 C CA . VAL A 1 108 ? -6.403 -1.626 -1.802 1.00 91.69 108 VAL A CA 1
ATOM 858 C C . VAL A 1 108 ? -7.177 -1.449 -0.503 1.00 91.69 108 VAL A C 1
ATOM 860 O O . VAL A 1 108 ? -8.383 -1.219 -0.526 1.00 91.69 108 VAL A O 1
ATOM 863 N N . VAL A 1 109 ? -6.487 -1.592 0.625 1.00 94.62 109 VAL A N 1
ATOM 864 C CA . VAL A 1 109 ? -7.037 -1.339 1.960 1.00 94.62 109 VAL A CA 1
ATOM 865 C C . VAL A 1 109 ? -6.396 -0.067 2.485 1.00 94.62 109 VAL A C 1
ATOM 867 O O . VAL A 1 109 ? -5.173 0.048 2.484 1.00 94.62 109 VAL A O 1
ATOM 870 N N . THR A 1 110 ? -7.220 0.871 2.928 1.00 96.19 110 THR A N 1
ATOM 871 C CA . THR A 1 110 ? -6.809 2.148 3.515 1.00 96.19 110 THR A CA 1
ATOM 872 C C . THR A 1 110 ? -7.432 2.263 4.896 1.00 96.19 110 THR A C 1
ATOM 874 O O . THR A 1 110 ? -8.553 1.794 5.101 1.00 96.19 110 THR A O 1
ATOM 877 N N . LEU A 1 111 ? -6.719 2.863 5.841 1.00 97.44 111 LEU A N 1
ATOM 878 C CA . LEU A 1 111 ? -7.167 2.991 7.226 1.00 97.44 111 LEU A CA 1
ATOM 879 C C . LEU A 1 111 ? -7.444 4.456 7.552 1.00 97.44 111 LEU A C 1
ATOM 881 O O . LEU A 1 111 ? -6.714 5.334 7.104 1.00 97.44 111 LEU A O 1
ATOM 885 N N . ASP A 1 112 ? -8.485 4.707 8.337 1.00 96.94 112 ASP A N 1
ATOM 886 C CA . ASP A 1 112 ? -8.747 6.027 8.913 1.00 96.94 112 ASP A CA 1
ATOM 887 C C . ASP A 1 112 ? -7.609 6.420 9.871 1.00 96.94 112 ASP A C 1
ATOM 889 O O . ASP A 1 112 ? -7.100 5.572 10.610 1.00 96.94 112 ASP A O 1
ATOM 893 N N . VAL A 1 113 ? -7.217 7.693 9.875 1.00 96.50 113 VAL A N 1
ATOM 894 C CA . VAL A 1 113 ? -6.273 8.255 10.856 1.00 96.50 113 VAL A CA 1
ATOM 895 C C . VAL A 1 113 ? -6.779 8.156 12.295 1.00 96.50 113 VAL A C 1
ATOM 897 O O . VAL A 1 113 ? -5.971 7.996 13.208 1.00 96.50 113 VAL A O 1
ATOM 900 N N . ASP A 1 114 ? -8.096 8.203 12.495 1.00 96.00 114 ASP A N 1
ATOM 901 C CA . ASP A 1 114 ? -8.737 8.117 13.809 1.00 96.00 114 ASP A CA 1
ATOM 902 C C . ASP A 1 114 ? -8.986 6.658 14.244 1.00 96.00 114 ASP A C 1
ATOM 904 O O . ASP A 1 114 ? -9.513 6.399 15.332 1.00 96.00 114 ASP A O 1
ATOM 908 N N . LEU A 1 115 ? -8.590 5.675 13.421 1.00 96.56 115 LEU A N 1
ATOM 909 C CA . LEU A 1 115 ? -8.755 4.259 13.729 1.00 96.56 115 LEU A CA 1
ATOM 910 C C . LEU A 1 115 ? -7.864 3.846 14.921 1.00 96.56 115 LEU A C 1
ATOM 912 O O . LEU A 1 115 ? -6.639 3.979 14.858 1.00 96.56 115 LEU A O 1
ATOM 916 N N . PRO A 1 116 ? -8.426 3.238 15.985 1.00 96.62 116 PRO A N 1
ATOM 917 C CA . PRO A 1 116 ? -7.639 2.721 17.097 1.00 96.62 116 PRO A CA 1
ATOM 918 C C . PRO A 1 116 ? -6.540 1.748 16.648 1.00 96.62 116 PRO A C 1
ATOM 920 O O . PRO A 1 116 ? -6.801 0.776 15.937 1.00 96.62 116 PRO A O 1
ATOM 923 N N . VAL A 1 117 ? -5.324 1.929 17.172 1.00 95.00 117 VAL A N 1
ATOM 924 C CA . VAL A 1 117 ? -4.125 1.142 16.810 1.00 95.00 117 VAL A CA 1
ATOM 925 C C . VAL A 1 117 ? -4.357 -0.373 16.884 1.00 95.00 117 VAL A C 1
ATOM 927 O O . VAL A 1 117 ? -3.939 -1.119 16.001 1.00 95.00 117 VAL A O 1
ATOM 930 N N . LYS A 1 118 ? -5.078 -0.856 17.903 1.00 94.75 118 LYS A N 1
ATOM 931 C CA . LYS A 1 118 ? -5.401 -2.287 18.049 1.00 94.75 118 LYS A CA 1
ATOM 932 C C . LYS A 1 118 ? -6.277 -2.813 16.905 1.00 94.75 118 LYS A C 1
ATOM 934 O O . LYS A 1 118 ? -6.095 -3.948 16.471 1.00 94.75 118 LYS A O 1
ATOM 939 N N . GLN A 1 119 ? -7.229 -2.008 16.437 1.00 96.75 119 GLN A N 1
ATOM 940 C CA . GLN A 1 119 ? -8.082 -2.363 15.303 1.00 96.75 119 GLN A CA 1
ATOM 941 C C . GLN A 1 119 ? -7.288 -2.309 14.000 1.00 96.75 119 GLN A C 1
ATOM 943 O O . GLN A 1 119 ? -7.368 -3.249 13.217 1.00 96.75 119 GLN A O 1
ATOM 948 N N . ALA A 1 120 ? -6.455 -1.281 13.816 1.00 96.50 120 ALA A N 1
ATOM 949 C CA . ALA A 1 120 ? -5.544 -1.188 12.678 1.00 96.50 120 ALA A CA 1
ATOM 950 C C . ALA A 1 120 ? -4.650 -2.436 12.563 1.00 96.50 120 ALA A C 1
ATOM 952 O O . ALA A 1 120 ? -4.576 -3.048 11.499 1.00 96.50 120 ALA A O 1
ATOM 953 N N . PHE A 1 121 ? -4.048 -2.875 13.675 1.00 95.69 121 PHE A N 1
ATOM 954 C CA . PHE A 1 121 ? -3.252 -4.105 13.727 1.00 95.69 121 PHE A CA 1
ATOM 955 C C . PHE A 1 121 ? -4.058 -5.339 13.303 1.00 95.69 121 PHE A C 1
ATOM 957 O O . PHE A 1 121 ? -3.596 -6.144 12.495 1.00 95.69 121 PHE A O 1
ATOM 964 N N . HIS A 1 122 ? -5.273 -5.484 13.837 1.00 95.94 122 HIS A N 1
ATOM 965 C CA . HIS A 1 122 ? -6.140 -6.612 13.521 1.00 95.94 122 HIS A CA 1
ATOM 966 C C . HIS A 1 122 ? -6.511 -6.648 12.034 1.00 95.94 122 HIS A C 1
ATOM 968 O O . HIS A 1 122 ? -6.374 -7.696 11.412 1.00 95.94 122 HIS A O 1
ATOM 974 N N . ILE A 1 123 ? -6.875 -5.502 11.448 1.00 96.31 123 ILE A N 1
ATOM 975 C CA . ILE A 1 123 ? -7.189 -5.395 10.019 1.00 96.31 123 ILE A CA 1
ATOM 976 C C . ILE A 1 123 ? -5.979 -5.794 9.175 1.00 96.31 123 ILE A C 1
ATOM 978 O O . ILE A 1 123 ? -6.116 -6.633 8.292 1.00 96.31 123 ILE A O 1
ATOM 982 N N . LEU A 1 124 ? -4.790 -5.248 9.445 1.00 95.81 124 LEU A N 1
ATOM 983 C CA . LEU A 1 124 ? -3.588 -5.594 8.678 1.00 95.81 124 LEU A CA 1
ATOM 984 C C . LEU A 1 124 ? -3.284 -7.099 8.743 1.00 95.81 124 LEU A C 1
ATOM 986 O O . LEU A 1 124 ? -2.999 -7.714 7.715 1.00 95.81 124 LEU A O 1
ATOM 990 N N . HIS A 1 125 ? -3.421 -7.704 9.927 1.00 95.06 125 HIS A N 1
ATOM 991 C CA . HIS A 1 125 ? -3.241 -9.141 10.126 1.00 95.06 125 HIS A CA 1
ATOM 992 C C . HIS A 1 125 ? -4.280 -9.978 9.363 1.00 95.06 125 HIS A C 1
ATOM 994 O O . HIS A 1 125 ? -3.910 -10.911 8.654 1.00 95.06 125 HIS A O 1
ATOM 1000 N N . GLU A 1 126 ? -5.569 -9.650 9.471 1.00 96.56 126 GLU A N 1
ATOM 1001 C CA . GLU A 1 126 ? -6.645 -10.382 8.786 1.00 96.56 126 GLU A CA 1
ATOM 1002 C C . GLU A 1 126 ? -6.593 -10.234 7.265 1.00 96.56 126 GLU A C 1
ATOM 1004 O O . GLU A 1 126 ? -6.870 -11.184 6.535 1.00 96.56 126 GLU A O 1
ATOM 1009 N N . GLN A 1 127 ? -6.225 -9.050 6.777 1.00 95.00 127 GLN A N 1
ATOM 1010 C CA . GLN A 1 127 ? -6.052 -8.793 5.349 1.00 95.00 127 GLN A CA 1
ATOM 1011 C C . GLN A 1 127 ? -4.727 -9.353 4.809 1.00 95.00 127 GLN A C 1
ATOM 1013 O O . GLN A 1 127 ? -4.534 -9.369 3.594 1.00 95.00 127 GLN A O 1
ATOM 1018 N N . GLY A 1 128 ? -3.823 -9.811 5.683 1.00 95.12 128 GLY A N 1
ATOM 1019 C CA . GLY A 1 128 ? -2.522 -10.358 5.306 1.00 95.12 128 GLY A CA 1
ATOM 1020 C C . GLY A 1 128 ? -1.597 -9.334 4.645 1.00 95.12 128 GLY A C 1
ATOM 1021 O O . GLY A 1 128 ? -0.772 -9.713 3.814 1.00 95.12 128 GLY A O 1
ATOM 1022 N N . ILE A 1 129 ? -1.739 -8.045 4.976 1.00 95.44 129 ILE A N 1
ATOM 1023 C CA . ILE A 1 129 ? -0.948 -6.956 4.387 1.00 95.44 129 ILE A CA 1
ATOM 1024 C C . ILE A 1 129 ? 0.004 -6.341 5.425 1.00 95.44 129 ILE A C 1
ATOM 1026 O O . ILE A 1 129 ? -0.390 -6.112 6.567 1.00 95.44 129 ILE A O 1
ATOM 1030 N N . PRO A 1 130 ? 1.262 -6.039 5.053 1.00 94.44 130 PRO A N 1
ATOM 1031 C CA . PRO A 1 130 ? 2.252 -5.511 5.994 1.00 94.44 130 PRO A CA 1
ATOM 1032 C C . PRO A 1 130 ? 2.116 -4.000 6.235 1.00 94.44 130 PRO A C 1
ATOM 1034 O O . PRO A 1 130 ? 2.724 -3.463 7.161 1.00 94.44 130 PRO A O 1
ATOM 1037 N N . MET A 1 131 ? 1.372 -3.300 5.379 1.00 96.94 131 MET A N 1
ATOM 1038 C CA . MET A 1 131 ? 1.188 -1.857 5.456 1.00 96.94 131 MET A CA 1
ATOM 1039 C C . MET A 1 131 ? -0.108 -1.425 4.772 1.00 96.94 131 MET A C 1
ATOM 1041 O O . MET A 1 131 ? -0.574 -2.101 3.852 1.00 96.94 131 MET A O 1
ATOM 1045 N N . ALA A 1 132 ? -0.657 -0.290 5.196 1.00 97.69 132 ALA A N 1
ATOM 1046 C CA . ALA A 1 132 ? -1.821 0.335 4.578 1.00 97.69 132 ALA A CA 1
ATOM 1047 C C . ALA A 1 132 ? -1.704 1.870 4.602 1.00 97.69 132 ALA A C 1
ATOM 1049 O O . ALA A 1 132 ? -1.235 2.428 5.598 1.00 97.69 132 ALA A O 1
ATOM 1050 N N . PRO A 1 133 ? -2.134 2.576 3.541 1.00 97.69 133 PRO A N 1
ATOM 1051 C CA . PRO A 1 133 ? -2.218 4.031 3.551 1.00 97.69 133 PRO A CA 1
ATOM 1052 C C . PRO A 1 133 ? -3.187 4.542 4.621 1.00 97.69 133 PRO A C 1
ATOM 1054 O O . PRO A 1 133 ? -4.233 3.932 4.856 1.00 97.69 133 PRO A O 1
ATOM 1057 N N . LEU A 1 134 ? -2.853 5.686 5.215 1.00 97.81 134 LEU A N 1
ATOM 1058 C CA . LEU A 1 134 ? -3.698 6.411 6.159 1.00 97.81 134 LEU A CA 1
ATOM 1059 C C . LEU A 1 134 ? -4.478 7.508 5.436 1.00 97.81 134 LEU A C 1
ATOM 1061 O O . LEU A 1 134 ? -3.882 8.355 4.765 1.00 97.81 134 LEU A O 1
ATOM 1065 N N . TRP A 1 135 ? -5.796 7.495 5.591 1.00 97.50 135 TRP A N 1
ATOM 1066 C CA . TRP A 1 135 ? -6.728 8.451 5.010 1.00 97.50 135 TRP A CA 1
ATOM 1067 C C . TRP A 1 135 ? -7.294 9.368 6.096 1.00 97.50 135 TRP A C 1
ATOM 1069 O O . TRP A 1 135 ? -7.928 8.905 7.041 1.00 97.50 135 TRP A O 1
ATOM 1079 N N . ASP A 1 136 ? -7.064 10.672 5.955 1.00 96.56 136 ASP A N 1
ATOM 1080 C CA . ASP A 1 136 ? -7.651 11.697 6.817 1.00 96.56 136 ASP A CA 1
ATOM 1081 C C . ASP A 1 136 ? -8.986 12.141 6.207 1.00 96.56 136 ASP A C 1
ATOM 1083 O O . ASP A 1 136 ? -9.006 12.869 5.210 1.00 96.56 136 ASP A O 1
ATOM 1087 N N . PHE A 1 137 ? -10.106 11.701 6.791 1.00 90.94 137 PHE A N 1
ATOM 1088 C CA . PHE A 1 137 ? -11.443 12.049 6.296 1.00 90.94 137 PHE A CA 1
ATOM 1089 C C . PHE A 1 137 ? -11.759 13.538 6.411 1.00 90.94 137 PHE A C 1
ATOM 1091 O O . PHE A 1 137 ? -12.455 14.074 5.551 1.00 90.94 137 PHE A O 1
ATOM 1098 N N . CYS A 1 138 ? -11.240 14.220 7.434 1.00 92.31 138 CYS A N 1
ATOM 1099 C CA . CYS A 1 138 ? -11.483 15.648 7.621 1.00 92.31 138 CYS A CA 1
ATOM 1100 C C . CYS A 1 138 ? -10.807 16.477 6.523 1.00 92.31 138 CYS A C 1
ATOM 1102 O O . CYS A 1 138 ? -11.343 17.501 6.100 1.00 92.31 138 CYS A O 1
ATOM 1104 N N . LYS A 1 139 ? -9.627 16.044 6.063 1.00 92.50 139 LYS A N 1
ATOM 1105 C CA . LYS A 1 139 ? -8.862 16.726 5.008 1.00 92.50 139 LYS A CA 1
ATOM 1106 C C . LYS A 1 139 ? -9.080 16.149 3.607 1.00 92.50 139 LYS A C 1
ATOM 1108 O O . LYS A 1 139 ? -8.644 16.771 2.643 1.00 92.50 139 LYS A O 1
ATOM 1113 N N . GLY A 1 140 ? -9.707 14.978 3.491 1.00 92.00 140 GLY A N 1
ATOM 1114 C CA . GLY A 1 140 ? -9.926 14.285 2.221 1.00 92.00 140 GLY A CA 1
ATOM 1115 C C . GLY A 1 140 ? -8.624 13.913 1.507 1.00 92.00 140 GLY A C 1
ATOM 1116 O O . GLY A 1 140 ? -8.534 14.068 0.289 1.00 92.00 140 GLY A O 1
ATOM 1117 N N . GLN A 1 141 ? -7.593 13.487 2.248 1.00 95.12 141 GLN A N 1
ATOM 1118 C CA . GLN A 1 141 ? -6.284 13.171 1.666 1.00 95.12 141 GLN A CA 1
ATOM 1119 C C . GLN A 1 141 ? -5.554 12.029 2.377 1.00 95.12 141 GLN A C 1
ATOM 1121 O O . GLN A 1 141 ? -5.759 11.769 3.565 1.00 95.12 141 GLN A O 1
ATOM 1126 N N . PHE A 1 142 ? -4.630 11.394 1.652 1.00 96.50 142 PHE A N 1
ATOM 1127 C CA . PHE A 1 142 ? -3.665 10.468 2.236 1.00 96.50 142 PHE A CA 1
ATOM 1128 C C . PHE A 1 142 ? -2.588 11.238 2.997 1.00 96.50 142 PHE A C 1
ATOM 1130 O O . PHE A 1 142 ? -1.945 12.121 2.433 1.00 96.50 142 PHE A O 1
ATOM 1137 N N . VAL A 1 143 ? -2.375 10.888 4.265 1.00 96.75 143 VAL A N 1
ATOM 1138 C CA . VAL A 1 143 ? -1.418 11.588 5.146 1.00 96.75 143 VAL A CA 1
ATOM 1139 C C . VAL A 1 143 ? -0.186 10.757 5.497 1.00 96.75 143 VAL A C 1
ATOM 1141 O O . VAL A 1 143 ? 0.734 11.260 6.136 1.00 96.75 143 VAL A O 1
ATOM 1144 N N . GLY A 1 144 ? -0.143 9.492 5.081 1.00 96.00 144 GLY A N 1
ATOM 1145 C CA . GLY A 1 144 ? 0.992 8.617 5.334 1.00 96.00 144 GLY A CA 1
ATOM 1146 C C . GLY A 1 144 ? 0.676 7.153 5.079 1.00 96.00 144 GLY A C 1
ATOM 1147 O O . GLY A 1 144 ? -0.341 6.811 4.471 1.00 96.00 144 GLY A O 1
ATOM 1148 N N . VAL A 1 145 ? 1.561 6.287 5.560 1.00 97.38 145 VAL A N 1
ATOM 1149 C CA . VAL A 1 145 ? 1.403 4.837 5.492 1.00 97.38 145 VAL A CA 1
ATOM 1150 C C . VAL A 1 145 ? 1.705 4.251 6.861 1.00 97.38 145 VAL A C 1
ATOM 1152 O O . VAL A 1 145 ? 2.758 4.533 7.421 1.00 97.38 145 VAL A O 1
ATOM 1155 N N . LEU A 1 146 ? 0.789 3.432 7.372 1.00 97.31 146 LEU A N 1
ATOM 1156 C CA . LEU A 1 146 ? 0.994 2.643 8.578 1.00 97.31 146 LEU A CA 1
ATOM 1157 C C . LEU A 1 146 ? 1.628 1.305 8.200 1.00 97.31 146 LEU A C 1
ATOM 1159 O O . LEU A 1 146 ? 1.140 0.621 7.300 1.00 97.31 146 LEU A O 1
ATOM 1163 N N . SER A 1 147 ? 2.691 0.922 8.893 1.00 96.50 147 SER A N 1
ATOM 1164 C CA . SER A 1 147 ? 3.501 -0.265 8.627 1.00 96.50 147 SER A CA 1
ATOM 1165 C C . SER A 1 147 ? 3.763 -1.082 9.894 1.00 96.50 147 SER A C 1
ATOM 1167 O O . SER A 1 147 ? 3.550 -0.627 11.018 1.00 96.50 147 SER A O 1
ATOM 1169 N N . VAL A 1 148 ? 4.298 -2.297 9.724 1.00 92.75 148 VAL A N 1
ATOM 1170 C CA . VAL A 1 148 ? 4.767 -3.134 10.847 1.00 92.75 148 VAL A CA 1
ATOM 1171 C C . VAL A 1 148 ? 5.761 -2.391 11.754 1.00 92.75 148 VAL A C 1
ATOM 1173 O O . VAL A 1 148 ? 5.758 -2.605 12.966 1.00 92.75 148 VAL A O 1
ATOM 1176 N N . LEU A 1 149 ? 6.596 -1.509 11.190 1.00 93.75 149 LEU A N 1
ATOM 1177 C CA . LEU A 1 149 ? 7.591 -0.756 11.955 1.00 93.75 149 LEU A CA 1
ATOM 1178 C C . LEU A 1 149 ? 6.937 0.182 12.974 1.00 93.75 149 LEU A C 1
ATOM 1180 O O . LEU A 1 149 ? 7.426 0.279 14.097 1.00 93.75 149 LEU A O 1
ATOM 1184 N N 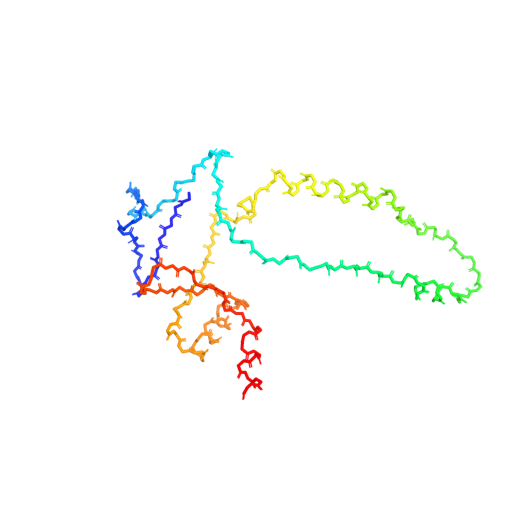. ASP A 1 150 ? 5.817 0.808 12.621 1.00 95.12 150 ASP A N 1
ATOM 1185 C CA . ASP A 1 150 ? 5.118 1.746 13.502 1.00 95.12 150 ASP A CA 1
ATOM 1186 C C . ASP A 1 150 ? 4.593 1.040 14.756 1.00 95.12 150 ASP A C 1
ATOM 1188 O O . ASP A 1 150 ? 4.745 1.546 15.865 1.00 95.12 150 ASP A O 1
ATOM 1192 N N . PHE A 1 151 ? 4.088 -0.192 14.623 1.00 93.56 151 PHE A N 1
ATOM 1193 C CA . PHE A 1 151 ? 3.704 -0.996 15.788 1.00 93.56 151 PHE A CA 1
ATOM 1194 C C . PHE A 1 151 ? 4.900 -1.367 16.667 1.00 93.56 151 PHE A C 1
ATOM 1196 O O . PHE A 1 151 ? 4.779 -1.373 17.890 1.00 93.56 151 PHE A O 1
ATOM 1203 N N . ILE A 1 152 ? 6.059 -1.668 16.069 1.00 93.25 152 ILE A N 1
ATOM 1204 C CA . ILE A 1 152 ? 7.284 -1.945 16.834 1.00 93.25 152 ILE A CA 1
ATOM 1205 C C . ILE A 1 152 ? 7.704 -0.706 17.626 1.00 93.25 152 ILE A C 1
ATOM 1207 O O . ILE A 1 152 ? 8.130 -0.846 18.770 1.00 93.25 152 ILE A O 1
ATOM 1211 N N . LEU A 1 153 ? 7.600 0.484 17.032 1.00 93.88 153 LEU A N 1
ATOM 1212 C CA . LEU A 1 153 ? 7.931 1.741 17.700 1.00 93.88 153 LEU A CA 1
ATOM 1213 C C . LEU A 1 153 ? 6.964 2.028 18.855 1.00 93.88 153 LEU A C 1
ATOM 1215 O O . LEU A 1 153 ? 7.430 2.266 19.963 1.00 93.88 153 LEU A O 1
ATOM 1219 N N . ILE A 1 154 ? 5.654 1.878 18.639 1.00 91.75 154 ILE A N 1
ATOM 1220 C CA . ILE A 1 154 ? 4.624 2.080 19.675 1.00 91.75 154 ILE A CA 1
ATOM 1221 C C . ILE A 1 154 ? 4.799 1.123 20.864 1.00 91.75 154 ILE A C 1
ATOM 1223 O O . ILE A 1 154 ? 4.527 1.499 21.993 1.00 91.75 154 ILE A O 1
ATOM 1227 N N . LEU A 1 155 ? 5.234 -0.121 20.633 1.00 88.94 155 LEU A N 1
ATOM 1228 C CA . LEU A 1 155 ? 5.471 -1.095 21.710 1.00 88.94 155 LEU A CA 1
ATOM 1229 C C . LEU A 1 155 ? 6.774 -0.861 22.488 1.00 88.94 155 LEU A C 1
ATOM 1231 O O . LEU A 1 155 ? 6.987 -1.502 23.519 1.00 88.94 155 LEU A O 1
ATOM 1235 N N . ARG A 1 156 ? 7.691 -0.052 21.948 1.00 88.62 156 ARG A N 1
ATOM 1236 C CA . ARG A 1 156 ? 8.978 0.265 22.583 1.00 88.62 156 ARG A CA 1
ATOM 1237 C C . ARG A 1 156 ? 8.911 1.502 23.476 1.00 88.62 156 ARG A C 1
ATOM 1239 O O . ARG A 1 156 ? 9.801 1.646 24.312 1.00 88.62 156 ARG A O 1
ATOM 1246 N N . GLU A 1 157 ? 7.917 2.362 23.275 1.00 69.25 157 GLU A N 1
ATOM 1247 C CA . GLU A 1 157 ? 7.544 3.445 24.198 1.00 69.25 157 GLU A CA 1
ATOM 1248 C C . GLU A 1 157 ? 6.674 2.926 25.348 1.00 69.25 157 GLU A C 1
ATOM 1250 O O . GLU A 1 157 ? 6.883 3.415 26.483 1.00 69.25 157 GLU A O 1
#

Foldseek 3Di:
DWAFDQDPNDTHEDPVADWDQDPVGIIGDDDDPPDPPDDDDDDDDDDDDDDDDDPPVPVVPPPDDDDDDDPPPPPDCDPVNVVVVVVVVVVVVVVDDCVVVDDPDDDADEAEPPDDPVVVVVVCVVVVHQKHFYAHPVVRDTDGMDGPVVVVVVVVD

InterPro domains:
  IPR000644 CBS domain [PS51371] (101-157)
  IPR013783 Immunoglobulin-like fold [G3DSA:2.60.40.10] (1-40)
  IPR014756 Immunoglobulin E-set [SSF81296] (2-33)
  IPR032640 AMP-activated protein kinase, glycogen-binding domain [PF16561] (2-34)
  IPR046342 CBS domain superfamily [G3DSA:3.10.580.10] (74-157)
  IPR046342 CBS domain superfamily [SSF54631] (86-156)
  IPR050511 AMP-activated protein kinase gamma/SDS23 families [PTHR13780] (85-157)

Sequence (157 aa):
MQYKFFVDGEWRHDEHQPYISGEYGIVNTVLLATDPNFVPVLPPDIVSGSNMDVDNEAFRRVVRLTDGTLSEVIPRISDLDVQTSRQRISAYLSTHTAYELLPESGKVVTLDVDLPVKQAFHILHEQGIPMAPLWDFCKGQFVGVLSVLDFILILRE

Radius of gyration: 24.97 Å; chains: 1; bounding box: 68×53×45 Å